Protein AF-A0A848EG97-F1 (afdb_monomer)

Structure (mmCIF, N/CA/C/O backbone):
data_AF-A0A848EG97-F1
#
_entry.id   AF-A0A848EG97-F1
#
loop_
_atom_site.group_PDB
_atom_site.id
_atom_site.type_symbol
_atom_site.label_atom_id
_atom_site.label_alt_id
_atom_site.label_comp_id
_atom_site.label_asym_id
_atom_site.label_entity_id
_atom_site.label_seq_id
_atom_site.pdbx_PDB_ins_code
_atom_site.Cartn_x
_atom_site.Cartn_y
_atom_site.Cartn_z
_atom_site.occupancy
_atom_site.B_iso_or_equiv
_atom_site.auth_seq_id
_atom_site.auth_comp_id
_atom_site.auth_asym_id
_atom_site.auth_atom_id
_atom_site.pdbx_PDB_model_num
ATOM 1 N N . MET A 1 1 ? 16.631 -11.821 25.664 1.00 58.72 1 MET A N 1
ATOM 2 C CA . MET A 1 1 ? 16.240 -10.670 26.514 1.00 58.72 1 MET A CA 1
ATOM 3 C C . MET A 1 1 ? 15.460 -9.592 25.752 1.00 58.72 1 MET A C 1
ATOM 5 O O . MET A 1 1 ? 14.401 -9.220 26.233 1.00 58.72 1 MET A O 1
ATOM 9 N N . VAL A 1 2 ? 15.878 -9.156 24.554 1.00 72.50 2 VAL A N 1
ATOM 10 C CA . VAL A 1 2 ? 15.163 -8.122 23.757 1.00 72.50 2 VAL A CA 1
ATOM 11 C C . VAL A 1 2 ? 13.710 -8.490 23.416 1.00 72.50 2 VAL A C 1
ATOM 13 O O . VAL A 1 2 ? 12.835 -7.635 23.490 1.00 72.50 2 VAL A O 1
ATOM 16 N N . LEU A 1 3 ? 13.426 -9.768 23.130 1.00 72.62 3 LEU A N 1
ATOM 17 C CA . LEU A 1 3 ? 12.058 -10.235 22.869 1.00 72.62 3 LEU A CA 1
ATOM 18 C C . LEU A 1 3 ? 11.098 -9.910 24.022 1.00 72.62 3 LEU A C 1
ATOM 20 O O . LEU A 1 3 ? 10.013 -9.404 23.801 1.00 72.62 3 LEU A O 1
ATOM 24 N N . ILE A 1 4 ? 11.490 -10.128 25.271 1.00 72.19 4 ILE A N 1
ATOM 25 C CA . ILE A 1 4 ? 10.581 -9.891 26.402 1.00 72.19 4 ILE A CA 1
ATOM 26 C C . ILE A 1 4 ? 10.401 -8.382 26.635 1.00 72.19 4 ILE A C 1
ATOM 28 O O . ILE A 1 4 ? 9.300 -7.933 26.942 1.00 72.19 4 ILE A O 1
ATOM 32 N N . ALA A 1 5 ? 11.456 -7.593 26.408 1.00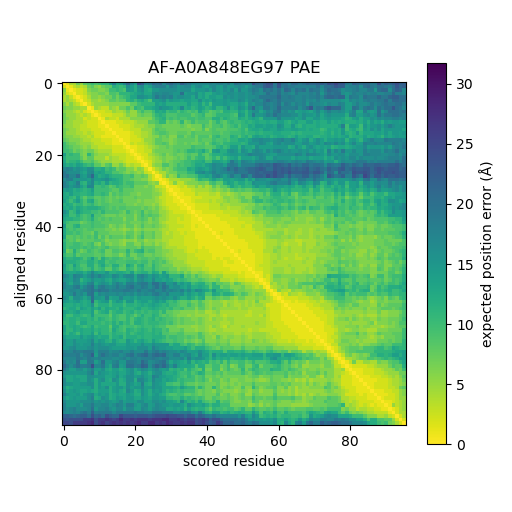 77.38 5 ALA A N 1
ATOM 33 C CA . ALA A 1 5 ? 11.425 -6.140 26.548 1.00 77.38 5 ALA A CA 1
ATOM 34 C C . ALA A 1 5 ? 10.584 -5.434 25.470 1.00 77.38 5 ALA A C 1
ATOM 36 O O . ALA A 1 5 ? 10.001 -4.397 25.758 1.00 77.38 5 ALA A O 1
ATOM 37 N N . PHE A 1 6 ? 10.491 -5.987 24.255 1.00 74.94 6 PHE A N 1
ATOM 38 C CA . PHE A 1 6 ? 9.654 -5.434 23.183 1.00 74.94 6 PHE A CA 1
ATOM 39 C C . PHE A 1 6 ? 8.246 -6.024 23.185 1.00 74.94 6 PHE A C 1
ATOM 41 O O . PHE A 1 6 ? 7.263 -5.292 23.168 1.00 74.94 6 PHE A O 1
ATOM 48 N N . PHE A 1 7 ? 8.124 -7.349 23.256 1.00 77.00 7 PHE A N 1
ATOM 49 C CA . PHE A 1 7 ? 6.824 -8.010 23.155 1.00 77.00 7 PHE A CA 1
ATOM 50 C C . PHE A 1 7 ? 6.001 -7.896 24.442 1.00 77.00 7 PHE A C 1
ATOM 52 O O . PHE A 1 7 ? 4.776 -7.926 24.373 1.00 77.00 7 PHE A O 1
ATOM 59 N N . GLY A 1 8 ? 6.643 -7.712 25.599 1.00 82.12 8 GLY A N 1
ATOM 60 C CA . GLY A 1 8 ? 5.970 -7.458 26.873 1.00 82.12 8 GLY A CA 1
ATOM 61 C C . GLY A 1 8 ? 5.095 -6.196 26.856 1.00 82.12 8 GLY A C 1
ATOM 62 O O . GLY A 1 8 ? 3.881 -6.312 27.037 1.00 82.12 8 GLY A O 1
ATOM 63 N N . PRO A 1 9 ? 5.652 -4.994 26.606 1.00 82.94 9 PRO A N 1
ATOM 64 C CA . PRO A 1 9 ? 4.861 -3.767 26.565 1.00 82.94 9 PRO A CA 1
ATOM 65 C C . PRO A 1 9 ? 3.884 -3.753 25.388 1.00 82.94 9 PRO A C 1
ATOM 67 O O . PRO A 1 9 ? 2.742 -3.339 25.566 1.00 82.94 9 PRO A O 1
ATOM 70 N N . THR A 1 10 ? 4.271 -4.252 24.210 1.00 83.00 10 THR A N 1
ATOM 71 C CA . THR A 1 10 ? 3.362 -4.293 23.054 1.00 83.00 10 THR A CA 1
ATOM 72 C C . THR A 1 10 ? 2.186 -5.241 23.286 1.00 83.00 10 THR A C 1
ATOM 74 O O . THR A 1 10 ? 1.057 -4.879 22.967 1.00 83.00 10 THR A O 1
ATOM 77 N N . GLY A 1 11 ? 2.419 -6.413 23.886 1.00 81.94 11 GLY A N 1
ATOM 78 C CA . GLY A 1 11 ? 1.370 -7.364 24.260 1.00 81.94 11 GLY A CA 1
ATOM 79 C C . GLY A 1 11 ? 0.438 -6.825 25.346 1.00 81.94 11 GLY A C 1
ATOM 80 O O . GLY A 1 11 ? -0.776 -7.015 25.284 1.00 81.94 11 GLY A O 1
ATOM 81 N N . LEU A 1 12 ? 0.983 -6.090 26.321 1.00 86.19 12 LEU A N 1
ATOM 82 C CA . LEU A 1 12 ? 0.178 -5.445 27.358 1.00 86.19 12 LEU A CA 1
ATOM 83 C C . LEU A 1 12 ? -0.688 -4.315 26.782 1.00 86.19 12 LEU A C 1
ATOM 85 O O . LEU A 1 12 ? -1.863 -4.197 27.130 1.00 86.19 12 LEU A O 1
ATOM 89 N N . LEU A 1 13 ? -0.131 -3.513 25.871 1.00 85.06 13 LEU A N 1
ATOM 90 C CA . LEU A 1 13 ? -0.852 -2.443 25.184 1.00 85.06 13 LEU A CA 1
ATOM 91 C C . LEU A 1 13 ? -1.969 -2.989 24.289 1.00 85.06 13 LEU A C 1
ATOM 93 O O . LEU A 1 13 ? -3.086 -2.477 24.354 1.00 85.06 13 LEU A O 1
ATOM 97 N N . THR A 1 14 ? -1.720 -4.042 23.504 1.00 86.19 14 THR A N 1
ATOM 98 C CA . THR A 1 14 ? -2.771 -4.671 22.683 1.00 86.19 14 THR A CA 1
ATOM 99 C C . THR A 1 14 ? -3.852 -5.319 23.537 1.00 86.19 14 THR A C 1
ATOM 101 O O . THR A 1 14 ? -5.032 -5.195 23.210 1.00 86.19 14 THR A O 1
ATOM 104 N N . TYR A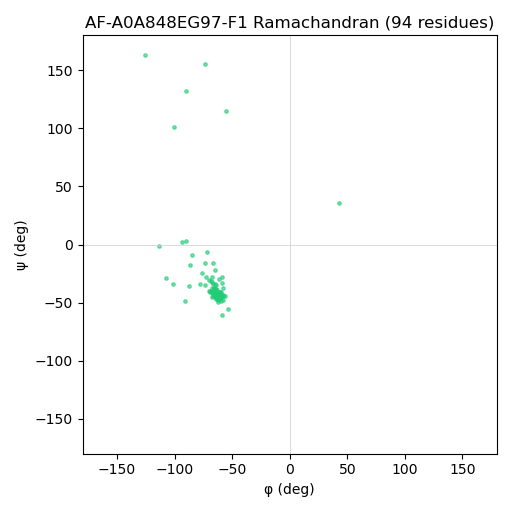 1 15 ? -3.491 -5.931 24.666 1.00 85.81 15 TYR A N 1
ATOM 105 C CA . TYR A 1 15 ? -4.466 -6.477 25.609 1.00 85.81 15 TYR A CA 1
ATOM 106 C C . TYR A 1 15 ? -5.355 -5.388 26.231 1.00 85.81 15 TYR A C 1
ATOM 108 O O . TYR A 1 15 ? -6.581 -5.522 26.255 1.00 85.81 15 TYR A O 1
ATOM 116 N N . LEU A 1 16 ? -4.767 -4.281 26.698 1.00 86.31 16 LEU A N 1
ATOM 117 C CA . LEU A 1 16 ? -5.518 -3.153 27.262 1.00 86.31 16 LEU A CA 1
ATOM 118 C C . LEU A 1 16 ? -6.405 -2.475 26.213 1.00 86.31 16 LEU A C 1
ATOM 120 O O . LEU A 1 16 ? -7.569 -2.176 26.499 1.00 86.31 16 LEU A O 1
ATOM 124 N N . ALA A 1 17 ? -5.887 -2.273 25.000 1.00 84.44 17 ALA A N 1
ATOM 125 C CA . ALA A 1 17 ? -6.641 -1.713 23.885 1.00 84.44 17 ALA A CA 1
ATOM 126 C C . ALA A 1 17 ? -7.820 -2.617 23.502 1.00 84.44 17 ALA A C 1
ATOM 128 O O . ALA A 1 17 ? -8.948 -2.136 23.426 1.00 84.44 17 ALA A O 1
ATOM 129 N N . GLY A 1 18 ? -7.595 -3.928 23.361 1.00 81.12 18 GLY A N 1
ATOM 130 C CA . GLY A 1 18 ? -8.644 -4.906 23.062 1.00 81.12 18 GLY A CA 1
ATOM 131 C C . GLY A 1 18 ? -9.719 -4.965 24.147 1.00 81.12 18 GLY A C 1
ATOM 132 O O . GLY A 1 18 ? -10.909 -4.922 23.846 1.00 81.12 18 GLY A O 1
ATOM 133 N N . ARG A 1 19 ? -9.324 -4.959 25.425 1.00 81.50 19 ARG A N 1
ATOM 134 C CA . ARG A 1 19 ? -10.273 -4.945 26.549 1.00 81.50 19 ARG A CA 1
ATOM 135 C C . ARG A 1 19 ? -11.098 -3.658 26.602 1.00 81.50 19 ARG A C 1
ATOM 137 O O . ARG A 1 19 ? -12.283 -3.701 26.927 1.00 81.50 19 ARG A O 1
ATOM 144 N N . SER A 1 20 ? -10.479 -2.523 26.293 1.00 76.06 20 SER A N 1
ATOM 145 C CA . SER A 1 20 ? -11.165 -1.228 26.224 1.00 76.06 20 SER A CA 1
ATOM 146 C C . SER A 1 20 ? -12.122 -1.190 25.031 1.00 76.06 20 SER A C 1
ATOM 148 O O . SER A 1 20 ? -13.256 -0.746 25.173 1.00 76.06 20 SER A O 1
ATOM 150 N N . TRP A 1 21 ? -11.711 -1.754 23.895 1.00 73.75 21 TRP A N 1
ATOM 151 C CA . TRP A 1 21 ? -12.531 -1.880 22.693 1.00 73.75 21 TRP A CA 1
ATOM 152 C C . TRP A 1 21 ? -13.762 -2.765 22.916 1.00 73.75 21 TRP A C 1
ATOM 154 O O . TRP A 1 21 ? -14.864 -2.366 22.557 1.00 73.75 21 TRP A O 1
ATOM 164 N N . GLN A 1 22 ? -13.608 -3.909 23.595 1.00 72.69 22 GLN A N 1
ATOM 165 C CA . GLN A 1 22 ? -14.736 -4.781 23.950 1.00 72.69 22 GLN A CA 1
ATOM 166 C C . GLN A 1 22 ? -15.692 -4.145 24.965 1.00 72.69 22 GLN A C 1
ATOM 168 O O . GLN A 1 22 ? -16.900 -4.347 24.898 1.00 72.69 22 GLN A O 1
ATOM 173 N N . ARG A 1 23 ? -15.188 -3.325 25.897 1.00 72.88 23 ARG A N 1
ATOM 174 C CA . ARG A 1 23 ? -16.053 -2.568 26.820 1.00 72.88 23 ARG A CA 1
ATOM 175 C C . ARG A 1 23 ? -16.865 -1.480 26.116 1.00 72.88 23 ARG A C 1
ATOM 177 O O . ARG A 1 23 ? -17.971 -1.186 26.557 1.00 72.88 23 ARG A O 1
ATOM 184 N N . LEU A 1 24 ? -16.332 -0.899 25.043 1.00 68.88 24 LEU A N 1
ATOM 185 C CA . LEU A 1 24 ? -17.024 0.090 24.211 1.00 68.88 24 LEU A CA 1
ATOM 186 C C . LEU A 1 24 ? -17.814 -0.547 23.049 1.00 68.88 24 LEU A C 1
ATOM 188 O O . LEU A 1 24 ? -18.433 0.168 22.264 1.00 68.88 24 LEU A O 1
ATOM 192 N N . GLU A 1 25 ? -17.848 -1.879 22.947 1.00 62.75 25 GLU A N 1
ATOM 193 C CA . GLU A 1 25 ? -18.472 -2.607 21.833 1.00 62.75 25 GLU A CA 1
ATOM 194 C C . GLU A 1 25 ? -19.993 -2.403 21.745 1.00 62.75 25 GLU A C 1
ATOM 196 O O . GLU A 1 25 ? -20.569 -2.515 20.666 1.00 62.75 25 GLU A O 1
ATOM 201 N N . ALA A 1 26 ? -20.638 -2.010 22.848 1.00 64.94 26 ALA A N 1
ATOM 202 C CA . ALA A 1 26 ? -22.061 -1.681 22.886 1.00 64.94 26 ALA A CA 1
ATOM 203 C C . ALA A 1 26 ? -22.423 -0.346 22.192 1.00 64.94 26 ALA A C 1
ATOM 205 O O . ALA A 1 26 ? -23.606 -0.017 22.091 1.00 64.94 26 ALA A O 1
ATOM 206 N N . TRP A 1 27 ? -21.450 0.456 21.734 1.00 69.38 27 TRP A N 1
ATOM 207 C CA . TRP A 1 27 ? -21.715 1.774 21.146 1.00 69.38 27 TRP A CA 1
ATOM 208 C C . TRP A 1 27 ? -21.927 1.734 19.617 1.00 69.38 27 TRP A C 1
ATOM 210 O O . TRP A 1 27 ? -21.085 1.209 18.883 1.00 69.38 27 TRP A O 1
ATOM 220 N N . PRO A 1 28 ? -22.984 2.387 19.085 1.00 71.12 28 PRO A N 1
ATOM 221 C CA . PRO A 1 28 ? -23.329 2.349 17.656 1.00 71.12 28 PRO A CA 1
ATOM 222 C C . PRO A 1 28 ? -22.303 3.036 16.735 1.00 71.12 28 PRO A C 1
ATOM 224 O O . PRO A 1 28 ? -22.291 2.797 15.530 1.00 71.12 28 PRO A O 1
ATOM 227 N N . TRP A 1 29 ? -21.402 3.856 17.286 1.00 70.12 29 TRP A N 1
ATOM 228 C CA . TRP A 1 29 ? -20.375 4.586 16.532 1.00 70.12 29 TRP A CA 1
ATOM 229 C C . TRP A 1 29 ? -19.226 3.699 16.032 1.00 70.12 29 TRP A C 1
ATOM 231 O O . TRP A 1 29 ? -18.510 4.096 15.110 1.00 70.12 29 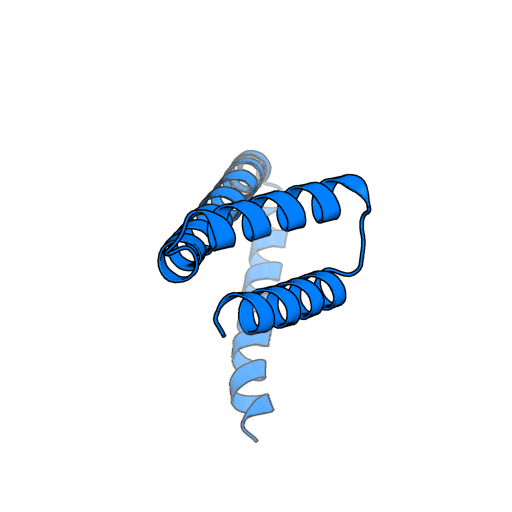TRP A O 1
ATOM 241 N N . ARG A 1 30 ? -19.068 2.479 16.570 1.00 73.75 30 ARG A N 1
ATOM 242 C CA . ARG A 1 30 ? -18.019 1.543 16.136 1.00 73.75 30 ARG A CA 1
ATOM 243 C C . ARG A 1 30 ? -18.114 1.233 14.643 1.00 73.75 30 ARG A C 1
ATOM 245 O O . ARG A 1 30 ? -17.098 1.234 13.957 1.00 73.75 30 ARG A O 1
ATOM 252 N N . ARG A 1 31 ? -19.327 1.005 14.130 1.00 75.75 31 ARG A N 1
ATOM 253 C CA . ARG A 1 31 ? -19.530 0.633 12.723 1.00 75.75 31 ARG A CA 1
ATOM 254 C C . ARG A 1 31 ? -19.086 1.746 11.776 1.00 75.75 31 ARG A C 1
ATOM 256 O O . ARG A 1 31 ? -18.465 1.459 10.761 1.00 75.75 31 ARG A O 1
ATOM 263 N N . SER A 1 32 ? -19.336 3.004 12.134 1.00 81.81 32 SER A N 1
ATOM 264 C CA . SER A 1 32 ? -18.873 4.161 11.360 1.00 81.81 32 SER A CA 1
ATOM 265 C C . SER A 1 32 ? -17.347 4.291 11.375 1.00 81.81 32 SER A C 1
ATOM 267 O O . SER A 1 32 ? -16.753 4.555 10.334 1.00 81.81 32 SER A O 1
ATOM 269 N N . ILE A 1 33 ? -16.703 4.051 12.523 1.00 82.19 33 ILE A N 1
ATOM 270 C CA . ILE A 1 33 ? -15.235 4.075 12.645 1.00 82.19 33 ILE A CA 1
ATOM 271 C C . ILE A 1 33 ? -14.599 2.932 11.846 1.00 82.19 33 ILE A C 1
ATOM 273 O O . ILE A 1 33 ? -13.639 3.158 11.119 1.00 82.19 33 ILE A O 1
ATOM 277 N N . GLU A 1 34 ? -15.149 1.722 11.928 1.00 82.19 34 GLU A N 1
ATOM 278 C CA . GLU A 1 34 ? -14.644 0.533 11.231 1.00 82.19 34 GLU A CA 1
ATOM 279 C C . GLU A 1 34 ? -14.779 0.668 9.704 1.00 82.19 34 GLU A C 1
ATOM 281 O O . GLU A 1 34 ? -13.829 0.404 8.965 1.00 82.19 34 GLU A O 1
ATOM 286 N N . MET A 1 35 ? -15.915 1.195 9.233 1.00 85.06 35 MET A N 1
ATOM 287 C CA . MET A 1 35 ? -16.111 1.534 7.819 1.00 85.06 35 MET A CA 1
ATOM 288 C C . MET A 1 35 ? -15.225 2.692 7.350 1.00 85.06 35 MET A C 1
ATOM 290 O O . MET A 1 35 ? -14.902 2.741 6.170 1.00 85.06 35 MET A O 1
ATOM 294 N N . GLY A 1 36 ? -14.833 3.612 8.237 1.00 86.31 36 GLY A N 1
ATOM 295 C CA . GLY A 1 36 ? -13.876 4.677 7.925 1.00 86.31 36 GLY A CA 1
ATOM 296 C C . GLY A 1 36 ? -12.425 4.189 7.907 1.00 86.31 36 GLY A C 1
ATOM 297 O O . GLY A 1 36 ? -11.633 4.634 7.081 1.00 86.31 36 GLY A O 1
ATOM 298 N N . LEU A 1 37 ? -12.074 3.232 8.766 1.00 88.00 37 LEU A N 1
ATOM 299 C CA . LEU A 1 37 ? -10.718 2.689 8.864 1.00 88.00 37 LEU A CA 1
ATOM 300 C C . LEU A 1 37 ? -10.332 1.855 7.642 1.00 88.00 37 LEU A C 1
ATOM 302 O O . LEU A 1 37 ? -9.216 1.998 7.150 1.00 88.00 37 LEU A O 1
ATOM 306 N N . ALA A 1 38 ? -11.246 1.033 7.121 1.00 88.00 38 ALA A N 1
ATOM 307 C CA . ALA A 1 38 ? -10.986 0.203 5.944 1.00 88.00 38 ALA A CA 1
ATOM 308 C C . ALA A 1 38 ? -10.464 1.002 4.721 1.00 88.00 38 ALA A C 1
ATOM 310 O O . ALA A 1 38 ? -9.372 0.690 4.236 1.00 88.00 38 ALA A O 1
ATOM 311 N N . PRO A 1 39 ? -11.153 2.054 4.230 1.00 91.81 39 PRO A N 1
ATOM 312 C CA . PRO A 1 39 ? -10.665 2.856 3.111 1.00 91.81 39 PRO A CA 1
ATOM 313 C C . PRO A 1 39 ? -9.415 3.665 3.469 1.00 91.81 39 PRO A C 1
ATOM 315 O O . PRO A 1 39 ? -8.557 3.843 2.607 1.00 91.81 39 PRO A O 1
ATOM 318 N N . VAL A 1 40 ? -9.259 4.111 4.721 1.00 93.94 40 VAL A N 1
ATOM 319 C CA . VAL A 1 40 ? -8.052 4.829 5.167 1.00 93.94 40 VAL A CA 1
ATOM 320 C C . VAL A 1 40 ? -6.819 3.929 5.098 1.00 93.94 40 VAL A C 1
ATOM 322 O O . VAL A 1 40 ? -5.793 4.344 4.561 1.00 93.94 40 VAL A O 1
ATOM 325 N N . SER A 1 41 ? -6.911 2.685 5.573 1.00 93.38 41 SER A N 1
ATOM 326 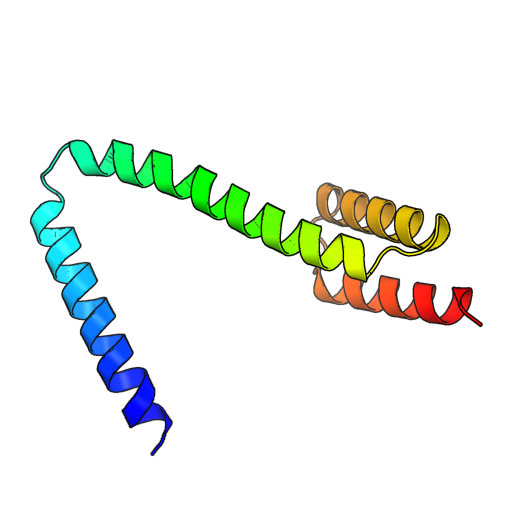C CA . SER A 1 41 ? -5.811 1.720 5.485 1.00 93.38 41 SER A CA 1
ATOM 327 C C . SER A 1 41 ? -5.446 1.403 4.035 1.00 93.38 41 SER A C 1
ATOM 329 O O . SER A 1 41 ? -4.263 1.369 3.700 1.00 93.38 41 SER A O 1
ATOM 331 N N . ILE A 1 42 ? -6.443 1.224 3.164 1.00 92.94 42 ILE A N 1
ATOM 332 C CA . ILE A 1 42 ? -6.222 0.986 1.730 1.00 92.94 42 ILE A CA 1
ATOM 333 C C . ILE A 1 42 ? -5.554 2.205 1.081 1.00 92.94 42 ILE A C 1
ATOM 335 O O . ILE A 1 42 ? -4.586 2.046 0.339 1.00 92.94 42 ILE A O 1
ATOM 339 N N . GLY A 1 43 ? -6.022 3.417 1.387 1.00 93.94 43 GLY A N 1
ATOM 340 C CA . GLY A 1 43 ? -5.446 4.659 0.873 1.00 93.94 43 GLY A CA 1
ATOM 341 C C . GLY A 1 43 ? -4.000 4.867 1.321 1.00 93.94 43 GLY A C 1
ATOM 342 O O . GLY A 1 43 ? -3.147 5.215 0.506 1.00 93.94 43 GLY A O 1
ATOM 343 N N . LEU A 1 44 ? -3.698 4.591 2.592 1.00 95.25 44 LEU A N 1
ATOM 344 C CA . LEU A 1 44 ? -2.342 4.690 3.131 1.00 95.25 44 LEU A CA 1
ATOM 345 C C . LEU A 1 44 ? -1.401 3.655 2.499 1.00 95.25 44 LEU A C 1
ATOM 347 O O . LEU A 1 44 ? -0.282 3.996 2.113 1.00 95.25 44 LEU A O 1
ATOM 351 N N . LEU A 1 45 ? -1.865 2.410 2.350 1.00 95.12 45 LEU A N 1
ATOM 352 C CA . LEU A 1 45 ? -1.114 1.353 1.673 1.00 95.12 45 LEU A CA 1
ATOM 353 C C . LEU A 1 45 ? -0.812 1.750 0.222 1.00 95.12 45 LEU A C 1
ATOM 355 O O . LEU A 1 45 ? 0.340 1.687 -0.202 1.00 95.12 45 LEU A O 1
ATOM 359 N N . LEU A 1 46 ? -1.826 2.220 -0.511 1.00 92.38 46 LEU A N 1
ATOM 360 C CA . LEU A 1 46 ? -1.677 2.694 -1.887 1.00 92.38 46 LEU A CA 1
ATOM 361 C C . LEU A 1 46 ? -0.694 3.860 -1.991 1.00 92.38 46 LEU A C 1
ATOM 363 O O . LEU A 1 46 ? 0.146 3.852 -2.886 1.00 92.38 46 LEU A O 1
ATOM 367 N N . ALA A 1 47 ? -0.749 4.830 -1.077 1.00 92.94 47 ALA A N 1
ATOM 368 C CA . ALA A 1 47 ? 0.195 5.945 -1.049 1.00 92.94 47 ALA A CA 1
ATOM 369 C C . ALA A 1 47 ? 1.642 5.463 -0.841 1.00 92.94 47 ALA A C 1
ATOM 371 O O . ALA A 1 47 ? 2.554 5.925 -1.533 1.00 92.94 47 ALA A O 1
ATOM 372 N N . GLY A 1 48 ? 1.852 4.497 0.059 1.00 91.81 48 GLY A N 1
ATOM 373 C CA . GLY A 1 48 ? 3.154 3.864 0.274 1.00 91.81 48 GLY A CA 1
ATOM 374 C C . GLY A 1 48 ? 3.656 3.128 -0.969 1.00 91.81 48 GLY A C 1
ATOM 375 O O . GLY A 1 48 ? 4.776 3.372 -1.425 1.00 91.81 48 GLY A O 1
ATOM 376 N N . CYS A 1 49 ? 2.807 2.293 -1.572 1.00 88.69 49 CYS A 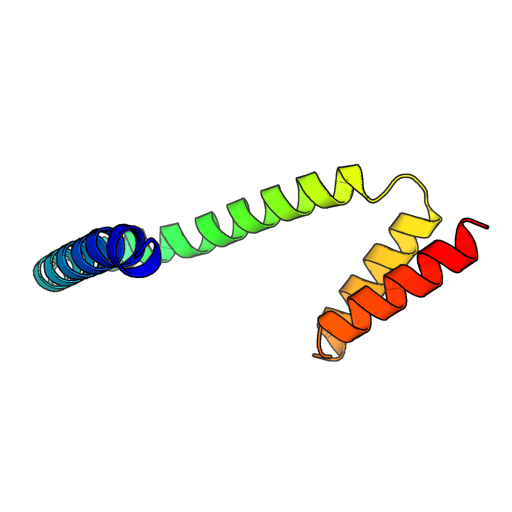N 1
ATOM 377 C CA . CYS A 1 49 ? 3.118 1.592 -2.818 1.00 88.69 49 CYS A CA 1
ATOM 378 C C . CYS A 1 49 ? 3.428 2.565 -3.962 1.00 88.69 49 CYS A C 1
ATOM 380 O O . CYS A 1 49 ? 4.372 2.340 -4.710 1.00 88.69 49 CYS A O 1
ATOM 382 N N . PHE A 1 50 ? 2.683 3.664 -4.081 1.00 87.62 50 PHE A N 1
ATOM 383 C CA . PHE A 1 50 ? 2.910 4.681 -5.105 1.00 87.62 50 PHE A CA 1
ATOM 384 C C . PHE A 1 50 ? 4.244 5.410 -4.909 1.00 87.62 50 PHE A C 1
ATOM 386 O O . PHE A 1 50 ? 4.965 5.664 -5.874 1.00 87.62 50 PHE A O 1
ATOM 393 N N . SER A 1 51 ? 4.600 5.722 -3.661 1.00 90.06 51 SER A N 1
ATOM 394 C CA . SER A 1 51 ? 5.904 6.308 -3.337 1.00 90.06 51 SER A CA 1
ATOM 395 C C . SER A 1 51 ? 7.048 5.366 -3.725 1.00 90.06 51 SER A C 1
ATOM 397 O O . SER A 1 51 ? 8.003 5.791 -4.373 1.00 90.06 51 SER A O 1
ATOM 399 N N . MET A 1 52 ? 6.911 4.073 -3.414 1.00 87.44 52 MET A N 1
ATOM 400 C CA . MET A 1 52 ? 7.888 3.055 -3.802 1.00 87.44 52 MET A CA 1
ATOM 401 C C . MET A 1 52 ? 7.972 2.894 -5.328 1.00 87.44 52 MET A C 1
ATOM 403 O O . MET A 1 52 ? 9.067 2.863 -5.879 1.00 87.44 52 MET A O 1
ATOM 407 N N . ALA A 1 53 ? 6.828 2.851 -6.018 1.00 85.06 53 ALA A N 1
ATOM 408 C CA . ALA A 1 53 ? 6.759 2.696 -7.469 1.00 85.06 53 ALA A CA 1
ATOM 409 C C . ALA A 1 53 ? 7.461 3.844 -8.206 1.00 85.06 53 ALA A C 1
ATOM 411 O O . ALA A 1 53 ? 8.207 3.592 -9.147 1.00 85.06 53 ALA A O 1
ATOM 412 N N . LYS A 1 54 ? 7.306 5.091 -7.741 1.00 81.94 54 LYS A N 1
ATOM 413 C CA . LYS A 1 54 ? 8.036 6.241 -8.303 1.00 81.94 54 LYS A CA 1
ATOM 414 C C . LYS A 1 54 ? 9.555 6.127 -8.166 1.00 81.94 54 LYS A C 1
ATOM 416 O O . LYS A 1 54 ? 10.266 6.674 -8.994 1.00 81.94 54 LYS A O 1
ATOM 421 N N . GLY A 1 55 ? 10.046 5.454 -7.126 1.00 82.44 55 GLY A N 1
ATOM 422 C CA . GLY A 1 55 ? 11.475 5.186 -6.951 1.00 82.44 55 GLY A CA 1
ATOM 423 C C . GLY A 1 55 ? 11.971 3.939 -7.686 1.00 82.44 55 GLY A C 1
ATOM 424 O O . GLY A 1 55 ? 13.172 3.708 -7.712 1.00 82.44 55 GLY A O 1
ATOM 425 N N . ALA A 1 56 ? 11.072 3.123 -8.240 1.00 79.00 56 ALA A N 1
ATOM 426 C CA . ALA A 1 56 ? 11.408 1.881 -8.931 1.00 79.00 56 ALA A CA 1
ATOM 427 C C . ALA A 1 56 ? 11.244 1.982 -10.457 1.00 79.00 56 ALA A C 1
ATOM 429 O O . ALA A 1 56 ? 11.931 1.277 -11.189 1.00 79.00 56 ALA A O 1
ATOM 430 N N . ILE A 1 57 ? 10.333 2.831 -10.944 1.00 80.12 57 ILE A N 1
ATOM 431 C CA . ILE A 1 57 ? 10.000 2.971 -12.365 1.00 80.12 57 ILE A CA 1
ATOM 432 C C . ILE A 1 57 ? 10.722 4.199 -12.923 1.00 80.12 57 ILE A C 1
ATOM 434 O O . ILE A 1 57 ? 10.278 5.327 -12.717 1.00 80.12 57 ILE A O 1
ATOM 438 N N . PHE A 1 58 ? 11.824 3.965 -13.631 1.00 78.75 58 PHE A N 1
ATOM 439 C CA . PHE A 1 58 ? 12.605 5.014 -14.296 1.00 78.75 58 PHE A CA 1
ATOM 440 C C . PHE A 1 58 ? 12.322 5.089 -15.802 1.00 78.75 58 PHE A C 1
ATOM 442 O O . PHE A 1 58 ? 12.257 6.185 -16.352 1.00 78.75 58 PHE A O 1
ATOM 449 N N . ASP A 1 59 ? 12.057 3.941 -16.434 1.00 80.06 59 ASP A N 1
ATOM 450 C CA . ASP A 1 59 ? 11.932 3.796 -17.886 1.00 80.06 59 ASP A CA 1
ATOM 451 C C . ASP A 1 59 ? 10.604 3.145 -18.301 1.00 80.06 59 ASP A C 1
ATOM 453 O O . ASP A 1 59 ? 9.914 2.498 -17.500 1.00 80.06 59 ASP A O 1
ATOM 457 N N . LEU A 1 60 ? 10.252 3.300 -19.584 1.00 81.56 60 LEU A N 1
ATOM 458 C CA . LEU A 1 60 ? 9.042 2.715 -20.177 1.00 81.56 60 LEU A CA 1
ATOM 459 C C . LEU A 1 60 ? 9.022 1.180 -20.057 1.00 81.56 60 LEU A C 1
ATOM 461 O O . LEU A 1 60 ? 7.956 0.599 -19.849 1.00 81.56 60 LEU A O 1
ATOM 465 N N . ASP A 1 61 ? 10.188 0.534 -20.118 1.00 78.56 61 ASP A N 1
ATOM 466 C CA . ASP A 1 61 ? 10.330 -0.918 -19.967 1.00 78.56 61 ASP A CA 1
ATOM 467 C C . ASP A 1 61 ? 9.998 -1.376 -18.543 1.00 78.56 61 ASP A C 1
ATOM 469 O O . ASP A 1 61 ? 9.210 -2.304 -18.337 1.00 78.56 61 ASP A O 1
ATOM 473 N N . THR A 1 62 ? 10.503 -0.667 -17.532 1.00 80.81 62 THR A N 1
ATOM 474 C CA . THR A 1 62 ? 10.206 -0.954 -16.122 1.00 80.81 62 THR A CA 1
ATOM 475 C C . THR A 1 62 ? 8.728 -0.719 -15.805 1.00 80.81 62 THR A C 1
ATOM 477 O O . THR A 1 62 ? 8.125 -1.473 -15.034 1.00 80.81 62 THR A O 1
ATOM 480 N N . ALA A 1 63 ? 8.106 0.275 -16.450 1.00 83.81 63 ALA A N 1
ATOM 481 C CA . ALA A 1 63 ? 6.666 0.503 -16.363 1.00 83.81 63 ALA A CA 1
ATOM 482 C C . ALA A 1 63 ? 5.861 -0.654 -16.985 1.00 83.81 63 ALA A C 1
ATOM 484 O O . ALA A 1 63 ? 4.883 -1.112 -16.387 1.00 83.81 63 ALA A O 1
ATOM 485 N N . ALA A 1 64 ? 6.285 -1.171 -18.144 1.00 84.44 64 ALA A N 1
ATOM 486 C CA . ALA A 1 64 ? 5.644 -2.313 -18.794 1.00 84.44 64 ALA A CA 1
ATOM 487 C C . ALA A 1 64 ? 5.722 -3.584 -17.929 1.00 84.44 64 ALA A C 1
ATOM 489 O O . ALA A 1 64 ? 4.712 -4.276 -17.759 1.00 84.44 64 ALA A O 1
ATOM 490 N N . ILE A 1 65 ? 6.878 -3.851 -17.309 1.00 83.38 65 ILE A N 1
ATOM 491 C CA . ILE A 1 65 ? 7.058 -4.974 -16.373 1.00 83.38 65 ILE A CA 1
ATOM 492 C C . ILE A 1 65 ? 6.129 -4.817 -15.162 1.00 83.38 65 ILE A C 1
ATOM 494 O O . ILE A 1 65 ? 5.445 -5.771 -14.786 1.00 83.38 65 ILE A O 1
ATOM 498 N N . ALA A 1 66 ? 6.040 -3.617 -14.579 1.00 84.94 66 ALA A N 1
ATOM 499 C CA . ALA A 1 66 ? 5.163 -3.354 -13.439 1.00 84.94 66 ALA A CA 1
ATOM 500 C C . ALA A 1 66 ? 3.679 -3.615 -13.768 1.00 84.94 66 ALA A C 1
ATOM 502 O O . ALA A 1 66 ? 2.980 -4.270 -12.989 1.00 84.94 66 ALA A O 1
ATOM 503 N N . VAL A 1 67 ? 3.201 -3.164 -14.934 1.00 85.81 67 VAL A N 1
ATOM 504 C CA . VAL A 1 67 ? 1.819 -3.404 -15.391 1.00 85.81 67 VAL A CA 1
ATOM 505 C C . VAL A 1 67 ? 1.573 -4.888 -15.670 1.00 85.81 67 VAL A C 1
ATOM 507 O O . VAL A 1 67 ? 0.537 -5.422 -15.269 1.00 85.81 67 VAL A O 1
ATOM 510 N N . ALA A 1 68 ? 2.523 -5.582 -16.301 1.00 84.81 68 ALA A N 1
ATOM 511 C CA . ALA A 1 68 ? 2.412 -7.015 -16.566 1.00 84.81 68 ALA A CA 1
ATOM 512 C C . ALA A 1 68 ? 2.306 -7.827 -15.264 1.00 84.81 68 ALA A C 1
ATOM 514 O O . ALA A 1 68 ? 1.407 -8.658 -15.119 1.00 84.81 68 ALA A O 1
ATOM 515 N N . VAL A 1 69 ? 3.170 -7.542 -14.287 1.00 83.38 69 VAL A N 1
ATOM 516 C CA . VAL A 1 69 ? 3.144 -8.162 -12.953 1.00 83.38 69 VAL A CA 1
ATOM 517 C C . VAL A 1 69 ? 1.811 -7.891 -12.252 1.00 83.38 69 VAL A C 1
ATOM 519 O O . VAL A 1 69 ? 1.201 -8.821 -11.721 1.00 83.38 69 VAL A O 1
ATOM 522 N N . LEU A 1 70 ? 1.317 -6.650 -12.297 1.00 85.62 70 LEU A N 1
ATOM 523 C CA . LEU A 1 70 ? 0.026 -6.279 -11.713 1.00 85.62 70 LEU A CA 1
ATOM 524 C C . LEU A 1 70 ? -1.129 -7.102 -12.316 1.00 85.62 70 LEU A C 1
ATOM 526 O O . LEU A 1 70 ? -1.938 -7.672 -11.578 1.00 85.62 70 LEU A O 1
ATOM 530 N N . LEU A 1 71 ? -1.183 -7.212 -13.647 1.00 85.50 71 LEU A N 1
ATOM 531 C CA . LEU A 1 71 ? -2.215 -7.969 -14.364 1.00 85.50 71 LEU A CA 1
ATOM 532 C C . LEU A 1 71 ? -2.148 -9.472 -14.063 1.00 85.50 71 LEU A C 1
ATOM 534 O O . LEU A 1 71 ? -3.184 -10.106 -13.842 1.00 85.50 71 LEU A O 1
ATOM 538 N N . ILE A 1 72 ? -0.944 -10.049 -14.012 1.00 83.69 72 ILE A N 1
ATOM 539 C CA . ILE A 1 72 ? -0.757 -11.469 -13.686 1.00 83.69 72 ILE A CA 1
ATOM 540 C C . ILE A 1 72 ? -1.231 -11.753 -12.259 1.00 83.69 72 ILE A C 1
ATOM 542 O O . ILE A 1 72 ? -1.962 -12.722 -12.035 1.00 83.69 72 ILE A O 1
ATOM 546 N N . LEU A 1 73 ? -0.867 -10.898 -11.301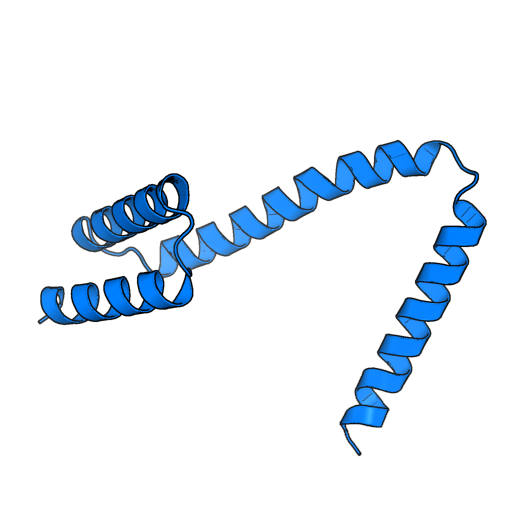 1.00 82.88 73 LEU A N 1
ATOM 547 C CA . LEU A 1 73 ? -1.253 -11.071 -9.904 1.00 82.88 73 LEU A CA 1
ATOM 548 C C . LEU A 1 73 ? -2.777 -1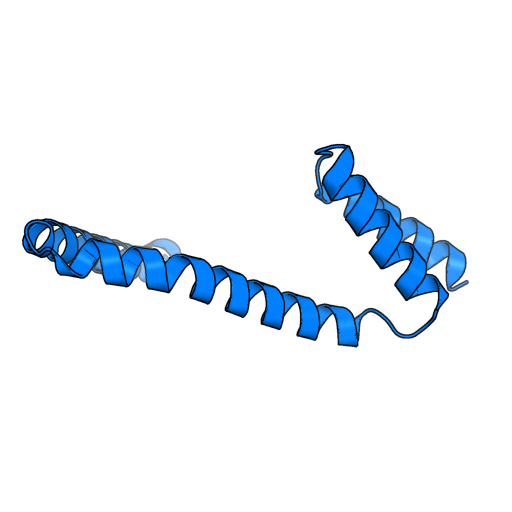0.986 -9.726 1.00 82.88 73 LEU A C 1
ATOM 550 O O . LEU A 1 73 ? -3.358 -11.792 -8.995 1.00 82.88 73 LEU A O 1
ATOM 554 N N . GLN A 1 74 ? -3.432 -10.073 -10.453 1.00 82.25 74 GLN A N 1
ATOM 555 C CA . GLN A 1 74 ? -4.889 -9.941 -10.453 1.00 82.25 74 GLN A CA 1
ATOM 556 C C . GLN A 1 74 ? -5.586 -11.171 -11.054 1.00 82.25 74 GLN A C 1
ATOM 558 O O . GLN A 1 74 ? -6.635 -11.590 -10.560 1.00 82.25 74 GLN A O 1
ATOM 563 N N . ARG A 1 75 ? -5.028 -11.754 -12.124 1.00 79.44 75 ARG A N 1
ATOM 564 C CA . ARG A 1 75 ? -5.697 -12.817 -12.888 1.00 79.44 75 ARG A CA 1
ATOM 565 C C . ARG A 1 75 ? -5.444 -14.223 -12.345 1.00 79.44 75 ARG A C 1
ATOM 567 O O . ARG A 1 75 ? -6.359 -15.041 -12.399 1.00 79.44 75 ARG A O 1
ATOM 574 N N . TYR A 1 76 ? -4.247 -14.502 -11.826 1.00 75.94 76 TYR A N 1
ATOM 575 C CA . TYR A 1 76 ? -3.796 -15.876 -11.570 1.00 75.94 76 TYR A CA 1
ATOM 576 C C . TYR A 1 76 ? -3.610 -16.248 -10.091 1.00 75.94 76 TYR A C 1
ATOM 578 O O . TYR A 1 76 ? -3.290 -17.401 -9.817 1.00 75.94 76 TYR A O 1
ATOM 586 N N . LYS A 1 77 ? -3.825 -15.331 -9.128 1.00 69.31 77 LYS A N 1
ATOM 587 C CA . LYS A 1 77 ? -3.623 -15.577 -7.675 1.00 69.31 77 LYS A CA 1
ATOM 588 C C . LYS A 1 77 ? -2.329 -16.358 -7.359 1.00 69.31 77 LYS A C 1
ATOM 590 O O . LYS A 1 77 ? -2.300 -17.208 -6.472 1.00 69.31 77 LYS A O 1
ATOM 595 N N . VAL A 1 78 ? -1.264 -16.101 -8.116 1.00 74.75 78 VAL A N 1
ATOM 596 C CA . VAL A 1 78 ? 0.023 -16.792 -7.962 1.00 74.75 78 VAL A CA 1
ATOM 597 C C . VAL A 1 78 ? 0.721 -16.277 -6.708 1.00 74.75 78 VAL A C 1
ATOM 599 O O . VAL A 1 78 ? 0.477 -15.146 -6.289 1.00 74.75 78 VAL A O 1
ATOM 602 N N . ASN A 1 79 ? 1.614 -17.081 -6.122 1.00 76.94 79 ASN A N 1
ATOM 603 C CA . ASN A 1 79 ? 2.439 -16.636 -5.004 1.00 76.94 79 ASN A CA 1
ATOM 604 C C . ASN A 1 79 ? 3.219 -15.364 -5.410 1.00 76.94 79 ASN A C 1
ATOM 606 O O . ASN A 1 79 ? 4.078 -15.447 -6.296 1.00 76.94 79 ASN A O 1
ATOM 610 N N . PRO A 1 80 ? 2.954 -14.205 -4.775 1.00 75.62 80 PRO A N 1
ATOM 611 C CA . PRO A 1 80 ? 3.578 -12.938 -5.146 1.00 75.62 80 PRO A CA 1
ATOM 612 C C . PRO A 1 80 ? 5.106 -12.991 -5.050 1.00 75.62 80 PRO A C 1
ATOM 614 O O . PRO A 1 80 ? 5.778 -12.316 -5.823 1.00 75.62 80 PRO A O 1
ATOM 617 N N . ALA A 1 81 ? 5.666 -13.838 -4.178 1.00 81.19 81 ALA A N 1
ATOM 618 C CA . ALA A 1 81 ? 7.113 -13.995 -4.049 1.00 81.19 81 ALA A CA 1
ATOM 619 C C . ALA A 1 81 ? 7.774 -14.497 -5.346 1.00 81.19 81 ALA A C 1
ATOM 621 O O . ALA A 1 81 ? 8.824 -13.992 -5.738 1.00 81.19 81 ALA A O 1
ATOM 622 N N . LEU A 1 82 ? 7.142 -15.451 -6.043 1.00 81.06 82 LEU A N 1
ATOM 623 C CA . LEU A 1 82 ? 7.649 -15.974 -7.318 1.00 81.06 82 LEU A CA 1
ATOM 624 C C . LEU A 1 82 ? 7.582 -14.916 -8.421 1.00 81.06 82 LEU A C 1
ATOM 626 O O . LEU A 1 82 ? 8.488 -14.816 -9.243 1.00 81.06 82 LEU A O 1
ATOM 630 N N . LEU A 1 83 ? 6.520 -14.112 -8.418 1.00 79.50 83 LEU A N 1
ATOM 631 C CA . LEU A 1 83 ? 6.304 -13.079 -9.422 1.00 79.50 83 LEU A CA 1
ATOM 632 C C . LEU A 1 83 ? 7.303 -11.922 -9.268 1.00 79.50 83 LEU A C 1
ATOM 634 O O . LEU A 1 83 ? 7.858 -11.451 -10.259 1.00 79.50 83 LEU A O 1
ATOM 638 N N . VAL A 1 84 ? 7.590 -11.524 -8.023 1.00 81.12 84 VAL A N 1
ATOM 639 C CA . VAL A 1 84 ? 8.620 -10.523 -7.708 1.00 81.12 84 VAL A CA 1
ATOM 640 C C . VAL A 1 84 ? 10.004 -11.025 -8.126 1.00 81.12 84 VAL A C 1
ATOM 642 O O . VAL A 1 84 ? 10.715 -10.306 -8.826 1.00 81.12 84 VAL A O 1
ATOM 645 N N . LEU A 1 85 ? 10.363 -12.270 -7.790 1.00 82.25 85 LEU A N 1
ATOM 646 C CA . LEU A 1 85 ? 11.624 -12.876 -8.237 1.00 82.25 85 LEU A CA 1
ATOM 647 C C . LEU A 1 85 ? 11.740 -12.908 -9.767 1.00 82.25 85 LEU A C 1
ATOM 649 O O . LEU A 1 85 ? 12.776 -12.524 -10.303 1.00 82.25 85 LEU A O 1
ATOM 653 N N . GLY A 1 86 ? 10.675 -13.298 -10.471 1.00 83.06 86 GLY A N 1
ATOM 654 C CA . GLY A 1 86 ? 10.640 -13.291 -11.935 1.00 83.06 86 GLY A CA 1
ATOM 655 C C . GLY A 1 86 ? 10.873 -11.897 -12.521 1.00 83.06 86 GLY A C 1
ATOM 656 O O . GLY A 1 86 ? 11.711 -11.735 -13.405 1.00 83.06 86 GLY A O 1
ATOM 657 N N . SER A 1 87 ? 10.197 -10.875 -11.986 1.00 78.75 87 SER A N 1
ATOM 658 C CA . SER A 1 87 ? 10.392 -9.488 -12.430 1.00 78.75 87 SER A CA 1
ATOM 659 C C . SER A 1 87 ? 11.799 -8.955 -12.154 1.00 78.75 87 SER A C 1
ATOM 661 O O . SER A 1 87 ? 12.337 -8.230 -12.985 1.00 78.75 87 SER A O 1
ATOM 663 N N . ALA A 1 88 ? 12.427 -9.358 -11.044 1.00 80.62 88 ALA A N 1
ATOM 664 C CA . ALA A 1 88 ? 13.799 -8.977 -10.726 1.00 80.62 88 ALA A CA 1
ATOM 665 C C . ALA A 1 88 ? 14.795 -9.579 -11.727 1.00 80.62 88 ALA A C 1
ATOM 667 O O . ALA A 1 88 ? 15.676 -8.876 -12.213 1.00 80.62 88 ALA A O 1
ATOM 668 N N . VAL A 1 89 ? 14.627 -10.857 -12.086 1.00 83.00 89 VAL A N 1
ATOM 669 C CA . VAL A 1 89 ? 15.477 -11.522 -13.088 1.00 83.00 89 VAL A CA 1
ATOM 670 C C . VAL A 1 89 ? 15.312 -10.876 -14.466 1.00 83.00 89 VAL A C 1
ATOM 672 O O . VAL A 1 89 ? 16.308 -10.590 -15.124 1.00 83.00 89 VAL A O 1
ATOM 675 N N . ILE A 1 90 ? 14.074 -10.596 -14.886 1.00 81.44 90 ILE A N 1
ATOM 676 C CA . ILE A 1 90 ? 13.793 -9.929 -16.169 1.00 81.44 90 ILE A CA 1
ATOM 677 C C . ILE A 1 90 ? 14.382 -8.513 -16.186 1.00 81.44 90 ILE A C 1
ATOM 679 O O . ILE A 1 90 ? 15.015 -8.132 -17.167 1.00 81.44 90 ILE A O 1
ATOM 683 N N . GLY A 1 91 ? 14.222 -7.755 -15.098 1.00 78.25 91 GLY A N 1
ATOM 684 C CA . GLY A 1 91 ? 14.783 -6.412 -14.967 1.00 78.25 91 GLY A CA 1
ATOM 685 C C . GLY A 1 91 ? 16.307 -6.405 -15.075 1.00 78.25 91 GLY A C 1
ATOM 686 O O . GLY A 1 91 ? 16.851 -5.597 -15.814 1.00 78.25 91 GLY A O 1
ATOM 687 N N . VAL A 1 92 ? 16.999 -7.342 -14.419 1.00 78.25 92 VAL A N 1
ATOM 688 C CA . VAL A 1 92 ? 18.467 -7.461 -14.507 1.00 78.25 92 VAL A CA 1
ATOM 689 C C . VAL A 1 92 ? 18.930 -7.832 -15.919 1.00 78.25 92 VAL A C 1
ATOM 691 O O . VAL A 1 92 ? 19.937 -7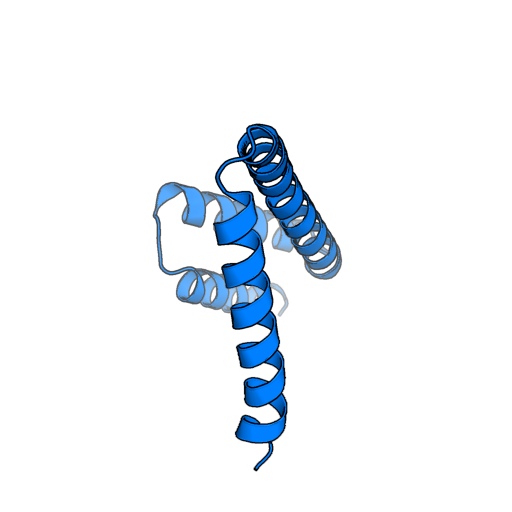.306 -16.374 1.00 78.25 92 VAL A O 1
ATOM 694 N N . LEU A 1 93 ? 18.203 -8.703 -16.625 1.00 77.44 93 LEU A N 1
ATOM 695 C CA . LEU A 1 93 ? 18.551 -9.100 -17.995 1.00 77.44 93 LEU A CA 1
ATOM 696 C C . LEU A 1 93 ? 18.290 -7.998 -19.033 1.00 77.44 93 LEU A C 1
ATOM 698 O O . LEU A 1 93 ? 18.951 -7.993 -20.063 1.00 77.44 93 LEU A O 1
ATOM 702 N N . GLY A 1 94 ? 17.330 -7.101 -18.782 1.00 65.81 94 GLY A N 1
ATOM 703 C CA . GLY A 1 94 ? 1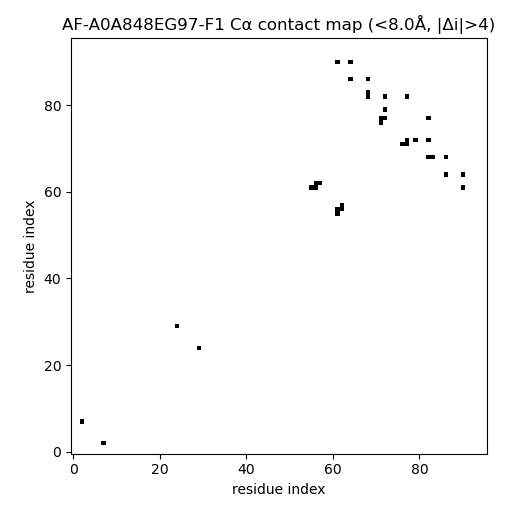7.029 -5.962 -19.657 1.00 65.81 94 GLY A CA 1
ATOM 704 C C . GLY A 1 94 ? 17.864 -4.703 -19.386 1.00 65.81 94 GLY A C 1
ATOM 705 O O . GLY A 1 94 ? 17.921 -3.834 -20.246 1.00 65.81 94 GLY A O 1
ATOM 706 N N . PHE A 1 95 ? 18.495 -4.595 -18.210 1.00 58.81 95 PHE A N 1
ATOM 707 C CA . PHE A 1 95 ? 19.377 -3.477 -17.827 1.00 58.81 95 PHE A CA 1
ATOM 708 C C . PHE A 1 95 ? 20.871 -3.736 -18.129 1.00 58.81 95 PHE A C 1
ATOM 710 O O . PHE A 1 95 ? 21.711 -2.909 -17.769 1.00 58.81 95 PHE A O 1
ATOM 717 N N . VAL A 1 96 ? 21.201 -4.887 -18.736 1.00 49.81 96 VAL A N 1
ATOM 718 C CA . VAL A 1 96 ? 22.539 -5.257 -19.247 1.00 49.81 96 VAL A CA 1
ATOM 719 C C . VAL A 1 96 ? 22.659 -4.930 -20.728 1.00 49.81 96 VAL A C 1
ATOM 721 O O . VAL A 1 96 ? 21.684 -5.188 -21.466 1.00 49.81 96 VAL A O 1
#

Solvent-accessible surface area (backbone atoms only — not comparable to full-atom values): 5546 Å² total; per-residue (Å²): 114,68,63,59,70,52,52,47,58,52,50,51,50,53,49,52,50,50,55,52,49,63,71,51,60,87,44,81,64,53,61,60,51,54,64,50,45,55,58,48,54,52,51,52,51,50,51,51,52,52,57,51,44,65,77,66,46,87,48,73,66,49,45,50,51,53,52,51,53,52,53,48,48,73,73,62,75,55,66,64,69,60,53,52,53,50,51,51,55,51,51,56,64,68,75,103

pLDDT: mean 80.58, std 8.14, range [49.81, 95.25]

Secondary structure (DSSP, 8-state):
-HHHHHHHHHHHHHHHHHHHHHHTTT-THHHHHHHHHHHHHHHHHHHHHHHHHHHH--SHHHHHHHHHHHHHHHHH---HHHHHHHHHHHHHHH--

Radius of gyration: 20.73 Å; Cα contacts (8 Å, |Δi|>4): 18; chains: 1; bounding box: 46×23×48 Å

Organism: NCBI:txid1232220

Sequence (96 aa):
MVLIAFFGPTGLLTYLAGRSWQRLEAWPWRRSIEMGLAPVSIGLLLAGCFSMAKGAIFDLDTAAIAVAVLLILQRYKVNPALLVLGSAVIGVLGFV

Mean predicted aligned error: 9.9 Å

Foldseek 3Di:
DVCCVVCVVVVVVVVVVVVVCVVCVPDPCVVVVVVVVVVVVVVVVVVVVVVVVVVQDDDPVSVVLVVVLVVCCVPPVDDNVVSVVVSVVVVVVVVD

InterPro domains:
  IPR003370 Chromate transporter [PF02417] (2-92)